Protein AF-A0A7J4ILY2-F1 (afdb_monomer)

Secondary structure (DSSP, 8-state):
-----------TTSTT-TTSGGGGPPP--------SS-EE----EEEEEETTEEEEEEE---SS--S-----EEPPPPPPP-PPPTT-SS--B-SSSSSS-SBSS-SSS--HHHHHHHHHHHHHHHTSS-GGGG-TT-SSS-SHHHHHHHHH--

Solvent-accessible surface area (backbone atoms only — not comparable to full-atom values): 9859 Å² total; per-residue (Å²): 139,88,82,85,77,92,72,71,70,35,46,96,85,49,83,91,29,84,86,39,72,78,28,45,47,77,83,84,88,85,86,86,81,93,68,96,60,90,56,76,64,69,64,77,42,79,28,68,82,42,99,88,47,68,68,38,77,78,42,58,48,76,93,69,90,75,95,84,80,73,58,65,74,62,73,58,63,58,46,75,91,54,75,45,46,96,94,41,93,27,37,42,33,46,87,86,36,74,28,39,44,59,15,43,57,39,84,83,55,73,46,61,67,26,20,53,49,45,63,78,33,42,71,62,43,58,72,39,99,56,29,78,33,52,26,70,67,67,85,84,57,60,51,69,62,18,30,47,33,55,58,71,49,135

Radius of gyration: 22.52 Å; Cα contacts (8 Å, |Δi|>4): 221; chains: 1; bounding box: 47×30×60 Å

Structure (mmCIF, N/CA/C/O backbone):
data_AF-A0A7J4ILY2-F1
#
_entry.id   AF-A0A7J4ILY2-F1
#
loop_
_atom_site.group_PDB
_atom_site.id
_atom_site.type_symbol
_atom_site.label_atom_id
_atom_site.label_alt_id
_atom_site.label_comp_id
_atom_site.label_asym_id
_atom_site.label_entity_id
_atom_site.label_seq_id
_atom_site.pdbx_PDB_ins_code
_atom_site.Cartn_x
_atom_site.Cartn_y
_atom_site.Cartn_z
_atom_site.occupancy
_atom_site.B_iso_or_equiv
_atom_site.auth_seq_id
_atom_site.auth_comp_id
_atom_site.auth_asym_id
_atom_site.auth_atom_id
_atom_site.pdbx_PDB_model_num
ATOM 1 N N . MET A 1 1 ? -3.902 -1.722 -21.666 1.00 61.47 1 MET A N 1
ATOM 2 C CA . MET A 1 1 ? -3.685 -0.423 -22.338 1.00 61.47 1 MET A CA 1
ATOM 3 C C . MET A 1 1 ? -2.384 -0.516 -23.115 1.00 61.47 1 MET A C 1
ATOM 5 O O . MET A 1 1 ? -1.407 -0.970 -22.536 1.00 61.47 1 MET A O 1
ATOM 9 N N . PHE A 1 2 ? -2.380 -0.156 -24.398 1.00 57.72 2 PHE A N 1
ATOM 10 C CA . PHE A 1 2 ? -1.153 -0.045 -25.191 1.00 57.72 2 PHE A CA 1
ATOM 11 C C . PHE A 1 2 ? -0.881 1.435 -25.432 1.00 57.72 2 PHE A C 1
ATOM 13 O O . PHE A 1 2 ? -1.769 2.148 -25.894 1.00 57.72 2 PHE A O 1
ATOM 20 N N . VAL A 1 3 ? 0.318 1.888 -25.073 1.00 64.94 3 VAL A N 1
ATOM 21 C CA . VAL A 1 3 ? 0.773 3.262 -25.289 1.00 64.94 3 VAL A CA 1
ATOM 22 C C . VAL A 1 3 ? 2.006 3.187 -26.170 1.00 64.94 3 VAL A C 1
ATOM 24 O O . VAL A 1 3 ? 3.022 2.635 -25.752 1.00 64.94 3 VAL A O 1
ATOM 27 N N . ASP A 1 4 ? 1.902 3.717 -27.385 1.00 66.94 4 ASP A N 1
ATOM 28 C CA . ASP A 1 4 ? 3.067 3.939 -28.231 1.00 66.94 4 ASP A CA 1
ATOM 29 C C . ASP A 1 4 ? 3.647 5.314 -27.899 1.00 66.94 4 ASP A C 1
ATOM 31 O O . ASP A 1 4 ? 3.004 6.345 -28.096 1.00 66.94 4 ASP A O 1
ATOM 35 N N . LEU A 1 5 ? 4.852 5.317 -27.334 1.00 68.94 5 LEU A N 1
ATOM 36 C CA . LEU A 1 5 ? 5.559 6.538 -26.959 1.00 68.94 5 LEU A CA 1
ATOM 37 C C . LEU A 1 5 ? 6.374 7.117 -28.126 1.00 68.94 5 LEU A C 1
ATOM 39 O O . LEU A 1 5 ? 6.976 8.177 -27.959 1.00 68.94 5 LEU A O 1
ATOM 43 N N . ASN A 1 6 ? 6.450 6.416 -29.269 1.00 65.62 6 ASN A N 1
ATOM 44 C CA . ASN A 1 6 ? 7.371 6.695 -30.375 1.00 65.62 6 ASN A CA 1
ATOM 45 C C . ASN A 1 6 ? 8.810 6.984 -29.888 1.00 65.62 6 ASN A C 1
ATOM 47 O O . ASN A 1 6 ? 9.516 7.850 -30.406 1.00 65.62 6 ASN A O 1
ATOM 51 N N . ALA A 1 7 ? 9.225 6.285 -28.830 1.00 64.44 7 ALA A N 1
ATOM 52 C CA . ALA A 1 7 ? 10.489 6.489 -28.142 1.00 64.44 7 ALA A CA 1
ATOM 53 C C . ALA A 1 7 ? 11.245 5.159 -28.056 1.00 64.44 7 ALA A C 1
ATOM 55 O O . ALA A 1 7 ? 10.695 4.144 -27.630 1.00 64.44 7 ALA A O 1
ATOM 56 N N . GLY A 1 8 ? 12.514 5.163 -28.465 1.00 61.56 8 GLY A N 1
ATOM 57 C CA . GLY A 1 8 ? 13.398 4.000 -28.394 1.00 61.56 8 GLY A CA 1
ATOM 58 C C . GLY A 1 8 ? 14.363 4.111 -27.219 1.00 61.56 8 GLY A C 1
ATOM 59 O O . GLY A 1 8 ? 14.939 5.172 -26.989 1.00 61.56 8 GLY A O 1
ATOM 60 N N . VAL A 1 9 ? 14.572 3.017 -26.483 1.00 59.84 9 VAL A N 1
ATOM 61 C CA . VAL A 1 9 ? 15.576 2.987 -25.411 1.00 59.84 9 VAL A CA 1
ATOM 62 C C . VAL A 1 9 ? 16.969 2.937 -26.028 1.0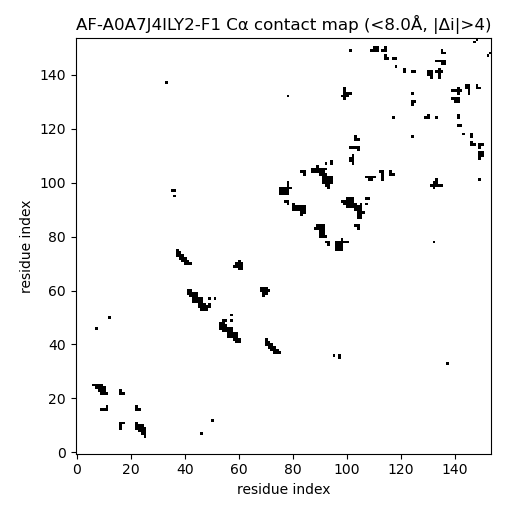0 59.84 9 VAL A C 1
ATOM 64 O O . VAL A 1 9 ? 17.363 1.938 -26.630 1.00 59.84 9 VAL A O 1
ATOM 67 N N . LEU A 1 10 ? 17.726 4.018 -25.856 1.00 65.44 10 LEU A N 1
ATOM 68 C CA . LEU A 1 10 ? 19.144 4.055 -26.184 1.00 65.44 10 LEU A CA 1
ATOM 69 C C . LEU A 1 10 ? 19.928 3.481 -24.992 1.00 65.44 10 LEU A C 1
ATOM 71 O O . LEU A 1 10 ? 19.774 3.909 -23.851 1.00 65.44 10 LEU A O 1
ATOM 75 N N . GLY A 1 11 ? 20.699 2.418 -25.233 1.00 61.88 11 GLY A N 1
ATOM 76 C CA . GLY A 1 11 ? 21.418 1.670 -24.195 1.00 61.88 11 GLY A CA 1
ATOM 77 C C . GLY A 1 11 ? 22.934 1.788 -24.326 1.00 61.88 11 GLY A C 1
ATOM 78 O O . GLY A 1 11 ? 23.441 2.337 -25.296 1.00 61.88 11 GLY A O 1
ATOM 79 N N . LYS A 1 12 ? 23.695 1.198 -23.390 1.00 61.81 12 LYS A N 1
ATOM 80 C CA . LYS A 1 12 ? 25.179 1.196 -23.414 1.00 61.81 12 LYS A CA 1
ATOM 81 C C . LYS A 1 12 ? 25.809 0.660 -24.714 1.00 61.81 12 LYS A C 1
ATOM 83 O O . LYS A 1 12 ? 26.988 0.888 -24.945 1.00 61.81 12 LYS A O 1
ATOM 88 N N . ASN A 1 13 ? 25.032 -0.078 -25.506 1.00 66.00 13 ASN A N 1
ATOM 89 C CA . ASN A 1 13 ? 25.443 -0.659 -26.780 1.00 66.00 13 ASN A CA 1
ATOM 90 C C . ASN A 1 13 ? 25.221 0.298 -27.969 1.00 66.00 13 ASN A C 1
ATOM 92 O O . ASN A 1 13 ? 25.689 0.007 -29.064 1.00 66.00 13 ASN A O 1
ATOM 96 N N . ALA A 1 14 ? 24.511 1.415 -27.778 1.00 69.12 14 ALA A N 1
ATOM 97 C CA . ALA A 1 14 ? 24.351 2.444 -28.796 1.00 69.12 14 ALA A CA 1
ATOM 98 C C . ALA A 1 14 ? 25.598 3.341 -28.832 1.00 69.12 14 ALA A C 1
ATOM 100 O O . ALA A 1 14 ? 26.115 3.768 -27.797 1.00 69.12 14 ALA A O 1
ATOM 101 N N . SER A 1 15 ? 26.100 3.630 -30.030 1.00 75.31 15 SER A N 1
ATOM 102 C CA . SER A 1 15 ? 27.203 4.569 -30.220 1.00 75.31 15 SER A CA 1
ATOM 103 C C . SER A 1 15 ? 26.713 6.015 -30.070 1.00 75.31 15 SER A C 1
ATOM 105 O O . SER A 1 15 ? 25.572 6.338 -30.385 1.00 75.31 15 SER A O 1
ATOM 107 N N . GLY A 1 16 ? 27.569 6.906 -29.557 1.00 78.69 16 GLY A N 1
ATOM 108 C CA . GLY A 1 16 ? 27.284 8.349 -29.503 1.00 78.69 16 GLY A CA 1
ATOM 109 C C . GLY A 1 16 ? 26.325 8.822 -28.400 1.00 78.69 16 GLY A C 1
ATOM 110 O O . GLY A 1 16 ? 26.062 10.015 -28.314 1.00 78.69 16 GLY A O 1
ATOM 111 N N . VAL A 1 17 ? 25.841 7.938 -27.521 1.00 76.81 17 VAL A N 1
ATOM 112 C CA . VAL A 1 17 ? 24.849 8.290 -26.477 1.00 76.81 17 VAL A CA 1
ATOM 113 C C . VAL A 1 17 ? 25.456 8.536 -25.093 1.00 76.81 17 VAL A C 1
ATOM 115 O O . VAL A 1 17 ? 24.738 8.772 -24.127 1.00 76.81 17 VAL A O 1
ATOM 118 N N . GLY A 1 18 ? 26.785 8.469 -24.968 1.00 75.56 18 GLY A N 1
ATOM 119 C CA . GLY A 1 18 ? 27.482 8.553 -23.678 1.00 75.56 18 GLY A CA 1
ATOM 120 C C . GLY A 1 18 ? 27.331 9.893 -22.950 1.00 75.56 18 GLY A C 1
ATOM 121 O O . GLY A 1 18 ? 27.473 9.930 -21.733 1.00 75.56 18 GLY A O 1
ATOM 122 N N . SER A 1 19 ? 27.025 10.970 -23.677 1.00 83.69 19 SER A N 1
ATOM 123 C CA . SER A 1 19 ? 26.772 12.311 -23.131 1.00 83.69 19 SER A CA 1
ATOM 124 C C . SER A 1 19 ? 25.317 12.541 -22.716 1.00 83.69 19 SER A C 1
ATOM 126 O O . SER A 1 19 ? 25.018 13.542 -22.066 1.00 83.69 19 SER A O 1
ATOM 128 N N . LEU A 1 20 ? 24.403 11.643 -23.091 1.00 77.56 20 LEU A N 1
ATOM 129 C CA . LEU A 1 20 ? 22.998 11.747 -22.724 1.00 77.56 20 LEU A CA 1
ATOM 130 C C . LEU A 1 20 ? 22.805 11.291 -21.276 1.00 77.56 20 LEU A C 1
ATOM 132 O O . LEU A 1 20 ? 23.423 10.321 -20.825 1.00 77.56 20 LEU A O 1
ATOM 136 N N . ARG A 1 21 ? 21.890 11.951 -20.560 1.00 74.31 21 ARG A N 1
ATOM 137 C CA . ARG A 1 21 ? 21.432 11.486 -19.247 1.00 74.31 21 ARG A CA 1
ATOM 138 C C . ARG A 1 21 ? 20.933 10.047 -19.374 1.00 74.31 21 ARG A C 1
ATOM 140 O O . ARG A 1 21 ? 20.163 9.741 -20.283 1.00 74.31 21 ARG A O 1
ATOM 147 N N . ASP A 1 22 ? 21.431 9.171 -18.505 1.00 69.19 22 ASP A N 1
ATOM 148 C CA . ASP A 1 22 ? 21.107 7.740 -18.491 1.00 69.19 22 ASP A CA 1
ATOM 149 C C . ASP A 1 22 ? 21.260 7.062 -19.870 1.00 69.19 22 ASP A C 1
ATOM 151 O O . ASP A 1 22 ? 20.569 6.097 -20.189 1.00 69.19 22 ASP A O 1
ATOM 155 N N . ARG A 1 23 ? 22.182 7.576 -20.702 1.00 72.06 23 ARG A N 1
ATOM 156 C CA . ARG A 1 23 ? 22.451 7.125 -22.079 1.00 72.06 23 ARG A CA 1
ATOM 157 C C . ARG A 1 23 ? 21.244 7.194 -23.025 1.00 72.06 23 ARG A C 1
ATOM 159 O O . ARG A 1 23 ? 21.224 6.488 -24.026 1.00 72.06 23 ARG A O 1
ATOM 166 N N . GLY A 1 24 ? 20.273 8.067 -22.741 1.00 71.25 24 GLY A N 1
ATOM 167 C CA . GLY A 1 24 ? 19.063 8.228 -23.554 1.00 71.25 24 GLY A CA 1
ATOM 168 C C . GLY A 1 24 ? 17.997 7.162 -23.288 1.00 71.25 24 GLY A C 1
ATOM 169 O O . GLY A 1 24 ? 17.139 6.927 -24.138 1.00 71.25 24 GLY A O 1
ATOM 170 N N . ALA A 1 25 ? 18.050 6.497 -22.130 1.00 70.75 25 ALA A N 1
ATOM 171 C CA . ALA A 1 25 ? 17.007 5.571 -21.721 1.00 70.75 25 ALA A CA 1
ATOM 172 C C . ALA A 1 25 ? 15.668 6.298 -21.499 1.00 70.75 25 ALA A C 1
ATOM 174 O O . ALA A 1 25 ? 15.613 7.364 -20.883 1.00 70.75 25 ALA A O 1
ATOM 175 N N . VAL A 1 26 ? 14.577 5.698 -21.982 1.00 72.75 26 VAL A N 1
ATOM 176 C CA . VAL A 1 26 ? 13.220 6.206 -21.750 1.00 72.75 26 VAL A CA 1
ATOM 177 C C . VAL A 1 26 ? 12.828 5.920 -20.303 1.00 72.75 26 VAL A C 1
ATOM 179 O O . VAL A 1 26 ? 12.853 4.770 -19.864 1.00 72.75 26 VAL A O 1
ATOM 182 N N . ARG A 1 27 ? 12.442 6.968 -19.572 1.00 71.25 27 ARG A N 1
ATOM 183 C CA . ARG A 1 27 ? 11.851 6.865 -18.235 1.00 71.25 27 ARG A CA 1
ATOM 184 C C . ARG A 1 27 ? 10.345 7.052 -18.348 1.00 71.25 27 ARG A C 1
ATOM 186 O O . ARG A 1 27 ? 9.890 8.063 -18.873 1.00 71.25 27 ARG A O 1
ATOM 193 N N . VAL A 1 28 ? 9.591 6.095 -17.821 1.00 72.19 28 VAL A N 1
ATOM 194 C CA . VAL A 1 28 ? 8.145 6.225 -17.622 1.00 72.19 28 VAL A CA 1
ATOM 195 C C . VAL A 1 28 ? 7.901 6.366 -16.128 1.00 72.19 28 VAL A C 1
ATOM 197 O O . VAL A 1 28 ? 8.295 5.499 -15.350 1.00 72.19 28 VAL A O 1
ATOM 200 N N . GLU A 1 29 ? 7.281 7.471 -15.735 1.00 71.00 29 GLU A N 1
ATOM 201 C CA . GLU A 1 29 ? 6.747 7.671 -14.389 1.00 71.00 29 GLU A CA 1
ATOM 202 C C . GLU A 1 29 ? 5.248 7.401 -14.443 1.00 71.00 29 GLU A C 1
ATOM 204 O O . GLU A 1 29 ? 4.553 7.921 -15.314 1.00 71.00 29 GLU A O 1
ATOM 209 N N . TYR A 1 30 ? 4.754 6.554 -13.549 1.00 70.44 30 TYR A N 1
ATOM 210 C CA . TYR A 1 30 ? 3.343 6.202 -13.478 1.00 70.44 30 TYR A CA 1
ATOM 211 C C . TYR A 1 30 ? 2.923 6.041 -12.018 1.00 70.44 30 TYR A C 1
ATOM 213 O O . TYR A 1 30 ? 3.742 5.691 -11.167 1.00 70.44 30 TYR A O 1
ATOM 221 N N . ALA A 1 31 ? 1.641 6.273 -11.751 1.00 68.81 31 ALA A N 1
ATOM 222 C CA . ALA A 1 31 ? 0.983 5.953 -10.493 1.00 68.81 31 ALA A CA 1
ATOM 223 C C . ALA A 1 31 ? -0.138 4.949 -10.779 1.00 68.81 31 ALA A C 1
ATOM 225 O O . ALA A 1 31 ? -0.840 5.059 -11.787 1.00 68.81 31 ALA A O 1
ATOM 226 N N . LEU A 1 32 ? -0.261 3.943 -9.920 1.00 69.56 32 LEU A N 1
ATOM 227 C CA . LEU A 1 32 ? -1.350 2.973 -9.930 1.00 69.56 32 LEU A CA 1
ATOM 228 C C . LEU A 1 32 ? -2.033 3.088 -8.573 1.00 69.56 32 LEU A C 1
ATOM 230 O O . LEU A 1 32 ? -1.376 2.929 -7.548 1.00 69.56 32 LEU A O 1
ATOM 234 N N . GLU A 1 33 ? -3.329 3.366 -8.573 1.00 70.81 33 GLU A N 1
ATOM 235 C CA . GLU A 1 33 ? -4.117 3.591 -7.362 1.00 70.81 33 GLU A CA 1
ATOM 236 C C . GLU A 1 33 ? -5.362 2.695 -7.384 1.00 70.81 33 GLU A C 1
ATOM 238 O O . GLU A 1 33 ? -5.821 2.281 -8.451 1.00 70.81 33 GLU A O 1
ATOM 243 N N . GLY A 1 34 ? -5.892 2.362 -6.204 1.00 69.81 34 GLY A N 1
ATOM 244 C CA . GLY A 1 34 ? -7.162 1.636 -6.068 1.00 69.81 34 GLY A CA 1
ATOM 245 C C . GLY A 1 34 ? -7.115 0.118 -6.299 1.00 69.81 34 GLY A C 1
ATOM 246 O O . GLY A 1 34 ? -8.168 -0.503 -6.418 1.00 69.81 34 GLY A O 1
ATOM 247 N N . SER A 1 35 ? -5.935 -0.511 -6.362 1.00 72.19 35 SER A N 1
ATOM 248 C CA . SER A 1 35 ? -5.849 -1.978 -6.417 1.00 72.19 35 SER A CA 1
ATOM 249 C C . SER A 1 35 ? -5.832 -2.582 -5.013 1.00 72.19 35 SER A C 1
ATOM 251 O O . SER A 1 35 ? -4.912 -2.321 -4.246 1.00 72.19 35 SER A O 1
ATOM 253 N N . ALA A 1 36 ? -6.806 -3.444 -4.709 1.00 63.84 36 ALA A N 1
ATOM 254 C CA . ALA A 1 36 ? -6.845 -4.238 -3.475 1.00 63.84 36 ALA A CA 1
ATOM 255 C C . ALA A 1 36 ? -5.940 -5.488 -3.524 1.00 63.84 36 ALA A C 1
ATOM 257 O O . ALA A 1 36 ? -5.898 -6.269 -2.582 1.00 63.84 36 ALA A O 1
ATOM 258 N N . SER A 1 37 ? -5.244 -5.719 -4.639 1.00 66.56 37 SER A N 1
ATOM 259 C CA . SER A 1 37 ? -4.353 -6.863 -4.829 1.00 66.56 37 SER A CA 1
ATOM 260 C C . SER A 1 37 ? -3.012 -6.441 -5.414 1.00 66.56 37 SER A C 1
ATOM 262 O O . SER A 1 37 ? -2.864 -5.339 -5.951 1.00 66.56 37 SER A O 1
ATOM 264 N N . GLN A 1 38 ? -2.049 -7.362 -5.389 1.00 65.19 38 GLN A N 1
ATOM 265 C CA . GLN A 1 38 ? -0.767 -7.194 -6.063 1.00 65.19 38 GLN A CA 1
ATOM 266 C C . GLN A 1 38 ? -0.959 -6.806 -7.536 1.00 65.19 38 GLN A C 1
ATOM 268 O O . GLN A 1 38 ? -1.731 -7.433 -8.266 1.00 65.19 38 GLN A O 1
ATOM 273 N N . VAL A 1 39 ? -0.216 -5.789 -7.976 1.00 67.75 39 VAL A N 1
ATOM 274 C CA . VAL A 1 39 ? -0.186 -5.348 -9.372 1.00 67.75 39 VAL A CA 1
ATOM 275 C C . VAL A 1 39 ? 1.200 -5.600 -9.945 1.00 67.75 39 VAL A C 1
ATOM 277 O O . VAL A 1 39 ? 2.214 -5.205 -9.372 1.00 67.75 39 VAL A O 1
ATOM 280 N N . ALA A 1 40 ? 1.247 -6.244 -11.107 1.00 66.12 40 ALA A N 1
ATOM 281 C CA . ALA A 1 40 ? 2.464 -6.389 -11.890 1.00 66.12 40 ALA A CA 1
ATOM 282 C C . ALA A 1 40 ? 2.367 -5.505 -13.135 1.00 66.12 40 ALA A C 1
ATOM 284 O O . ALA A 1 40 ? 1.403 -5.604 -13.896 1.00 66.12 40 ALA A O 1
ATOM 285 N N . PHE A 1 41 ? 3.378 -4.669 -13.375 1.00 66.94 41 PHE A N 1
ATOM 286 C CA . PHE A 1 41 ? 3.548 -4.034 -14.679 1.00 66.94 41 PHE A CA 1
ATOM 287 C C . PHE A 1 41 ? 4.498 -4.883 -15.508 1.00 66.94 41 PHE A C 1
ATOM 289 O O . PHE A 1 41 ? 5.514 -5.336 -14.993 1.00 66.94 41 PHE A O 1
ATOM 296 N N . ASN A 1 42 ? 4.208 -5.044 -16.796 1.00 63.12 42 ASN A N 1
ATOM 297 C CA . ASN A 1 42 ? 5.121 -5.656 -17.751 1.00 63.12 42 ASN A CA 1
ATOM 298 C C . ASN A 1 42 ? 5.467 -4.609 -18.808 1.00 63.12 42 ASN A C 1
ATOM 300 O O . ASN A 1 42 ? 4.570 -4.097 -19.477 1.00 63.12 42 ASN A O 1
ATOM 304 N N . ALA A 1 43 ? 6.749 -4.282 -18.956 1.00 65.50 43 ALA A N 1
ATOM 305 C CA . ALA A 1 43 ? 7.208 -3.505 -20.098 1.00 65.50 43 ALA A CA 1
ATOM 306 C C . ALA A 1 43 ? 7.448 -4.461 -21.270 1.00 65.50 43 ALA A C 1
ATOM 308 O O . ALA A 1 43 ? 8.122 -5.475 -21.104 1.00 65.50 43 ALA A O 1
ATOM 309 N N . TYR A 1 44 ? 6.904 -4.124 -22.438 1.00 64.38 44 TYR A N 1
ATOM 310 C CA . TYR A 1 44 ? 7.235 -4.767 -23.705 1.00 64.38 44 TYR A CA 1
ATOM 311 C C . TYR A 1 44 ? 7.889 -3.714 -24.587 1.00 64.38 44 TYR A C 1
ATOM 313 O O . TYR A 1 44 ? 7.252 -2.726 -24.945 1.00 64.38 44 TYR A O 1
ATOM 321 N N . ALA A 1 45 ? 9.163 -3.909 -24.913 1.00 66.12 45 ALA A N 1
ATOM 322 C CA . ALA A 1 45 ? 9.885 -3.022 -25.813 1.00 66.12 45 ALA A CA 1
ATOM 323 C C . ALA A 1 45 ? 10.196 -3.761 -27.112 1.00 66.12 45 ALA A C 1
ATOM 325 O O . ALA A 1 45 ? 10.870 -4.795 -27.102 1.00 66.12 45 ALA A O 1
ATOM 326 N N . PHE A 1 46 ? 9.709 -3.215 -28.225 1.00 66.44 46 PHE A N 1
ATOM 327 C CA . PHE A 1 46 ? 10.198 -3.578 -29.544 1.00 66.44 46 PHE A CA 1
ATOM 328 C C . PHE A 1 46 ? 11.530 -2.865 -29.783 1.00 66.44 46 PHE A C 1
ATOM 330 O O . PHE A 1 46 ? 11.634 -1.644 -29.665 1.00 66.44 46 PHE A O 1
ATOM 337 N N . CYS A 1 47 ? 12.562 -3.632 -30.101 1.00 64.19 47 CYS A N 1
ATOM 338 C CA . CYS A 1 47 ? 13.916 -3.151 -30.295 1.00 64.19 47 CYS A CA 1
ATOM 339 C C . CYS A 1 47 ? 14.340 -3.422 -31.736 1.00 64.19 47 CYS A C 1
ATOM 341 O O . CYS A 1 47 ? 14.481 -4.573 -32.146 1.00 64.19 47 CYS A O 1
ATOM 343 N N . ASN A 1 48 ? 14.605 -2.353 -32.489 1.00 62.03 48 ASN A N 1
ATOM 344 C CA . ASN A 1 48 ? 15.162 -2.485 -33.833 1.00 62.03 48 ASN A CA 1
ATOM 345 C C . ASN A 1 48 ? 16.639 -2.932 -33.795 1.00 62.03 48 ASN A C 1
ATOM 347 O O . ASN A 1 48 ? 17.086 -3.652 -34.677 1.00 62.03 48 ASN A O 1
ATOM 351 N N . ILE A 1 49 ? 17.370 -2.563 -32.733 1.00 63.31 49 ILE A N 1
ATOM 352 C CA . ILE A 1 49 ? 18.788 -2.892 -32.513 1.00 63.31 49 ILE A CA 1
ATOM 353 C C . ILE A 1 49 ? 18.933 -3.531 -31.123 1.00 63.31 49 ILE A C 1
ATOM 355 O O . ILE A 1 49 ? 19.300 -2.866 -30.153 1.00 63.31 49 ILE A O 1
ATOM 359 N N . SER A 1 50 ? 18.567 -4.809 -30.991 1.00 66.50 50 SER A N 1
ATOM 360 C CA . SER A 1 50 ? 18.719 -5.545 -29.730 1.00 66.50 50 SER A CA 1
ATOM 361 C C . SER A 1 50 ? 20.052 -6.302 -29.685 1.00 66.50 50 SER A C 1
ATOM 363 O O . SER A 1 50 ? 20.620 -6.655 -30.715 1.00 66.50 50 SER A O 1
ATOM 365 N N . ASN A 1 51 ? 20.545 -6.608 -28.484 1.00 63.62 51 ASN A N 1
ATOM 366 C CA . ASN A 1 51 ? 21.706 -7.488 -28.310 1.00 63.62 51 ASN A CA 1
ATOM 367 C C . ASN A 1 51 ? 21.372 -8.982 -28.472 1.00 63.62 51 ASN A C 1
ATOM 369 O O . ASN A 1 51 ? 22.258 -9.811 -28.278 1.00 63.62 51 ASN A O 1
ATOM 373 N N . ASN A 1 52 ? 20.117 -9.317 -28.780 1.00 65.56 52 ASN A N 1
ATOM 374 C CA . ASN A 1 52 ? 19.627 -10.684 -28.932 1.00 65.56 52 ASN A CA 1
ATOM 375 C C . ASN A 1 52 ? 19.110 -10.970 -30.357 1.00 65.56 52 ASN A C 1
ATOM 377 O O . ASN A 1 52 ? 18.588 -12.051 -30.603 1.00 65.56 52 ASN A O 1
ATOM 381 N N . GLY A 1 53 ? 19.283 -10.020 -31.287 1.00 62.00 53 GLY A N 1
ATOM 382 C CA . GLY A 1 53 ? 18.880 -10.076 -32.698 1.00 62.00 53 GLY A CA 1
ATOM 383 C C . GLY A 1 53 ? 18.139 -8.806 -33.141 1.00 62.00 53 GLY A C 1
ATOM 384 O O . GLY A 1 53 ? 17.536 -8.104 -32.327 1.00 62.00 53 GLY A O 1
ATOM 385 N N . GLU A 1 54 ? 18.215 -8.472 -34.425 1.00 65.12 54 GLU A N 1
ATOM 386 C CA . GLU A 1 54 ? 17.546 -7.291 -34.984 1.00 65.12 54 GLU A CA 1
ATOM 387 C C . GLU A 1 54 ? 16.021 -7.501 -35.032 1.00 65.12 54 GLU A C 1
ATOM 389 O O . GLU A 1 54 ? 15.549 -8.617 -35.246 1.00 65.12 54 GLU A O 1
ATOM 394 N N . THR A 1 55 ? 15.251 -6.427 -34.812 1.00 68.88 55 THR A N 1
ATOM 395 C CA . THR A 1 55 ? 13.785 -6.406 -35.012 1.00 68.88 55 THR A CA 1
ATOM 396 C C . THR A 1 55 ? 12.999 -7.391 -34.122 1.00 68.88 55 THR A C 1
ATOM 398 O O . THR A 1 55 ? 12.298 -8.279 -34.609 1.00 68.88 55 THR A O 1
ATOM 401 N N . MET A 1 56 ? 13.070 -7.237 -32.793 1.00 64.44 56 MET A N 1
ATOM 402 C CA . MET A 1 56 ? 12.385 -8.147 -31.858 1.00 64.44 56 MET A CA 1
ATOM 403 C C . MET A 1 56 ? 11.827 -7.487 -30.598 1.00 64.44 56 MET A C 1
ATOM 405 O O . MET A 1 56 ? 12.223 -6.386 -30.228 1.00 64.44 56 MET A O 1
ATOM 409 N N . ILE A 1 57 ? 10.958 -8.208 -29.885 1.00 67.56 57 ILE A N 1
ATOM 410 C CA . ILE A 1 57 ? 10.567 -7.879 -28.509 1.00 67.56 57 ILE A CA 1
ATOM 411 C C . ILE A 1 57 ? 11.630 -8.462 -27.565 1.00 67.56 57 ILE A C 1
ATOM 413 O O . ILE A 1 57 ? 11.711 -9.679 -27.416 1.00 67.56 57 ILE A O 1
ATOM 417 N N . ALA A 1 58 ? 12.463 -7.611 -26.956 1.00 62.19 58 ALA A N 1
ATOM 418 C CA . ALA A 1 58 ? 13.656 -8.054 -26.216 1.00 62.19 58 ALA A CA 1
ATOM 419 C C . ALA A 1 58 ? 13.521 -8.009 -24.681 1.00 62.19 58 ALA A C 1
ATOM 421 O O . ALA A 1 58 ? 14.297 -8.662 -23.983 1.00 62.19 58 ALA A O 1
ATOM 422 N N . TRP A 1 59 ? 12.541 -7.277 -24.142 1.00 63.28 59 TRP A N 1
ATOM 423 C CA . TRP A 1 59 ? 12.285 -7.179 -22.701 1.00 63.28 59 TRP A CA 1
ATOM 424 C C . TRP A 1 59 ? 10.851 -7.593 -22.409 1.00 63.28 59 TRP A C 1
ATOM 426 O O . TRP A 1 59 ? 9.913 -6.950 -22.871 1.00 63.28 59 TRP A O 1
ATOM 436 N N . THR A 1 60 ? 10.708 -8.706 -21.691 1.00 55.50 60 THR A N 1
ATOM 437 C CA . THR A 1 60 ? 9.438 -9.185 -21.143 1.00 55.50 60 THR A CA 1
ATOM 438 C C . THR A 1 60 ? 9.678 -9.605 -19.702 1.00 55.50 60 THR A C 1
ATOM 440 O O . THR A 1 60 ? 10.752 -10.110 -19.354 1.00 55.50 60 THR A O 1
ATOM 443 N N . ASN A 1 61 ? 8.672 -9.423 -18.856 1.00 55.69 61 ASN A N 1
ATOM 444 C CA . ASN A 1 61 ? 8.726 -9.952 -17.505 1.00 55.69 61 ASN A CA 1
ATOM 445 C C . ASN A 1 61 ? 8.443 -11.447 -17.534 1.00 55.69 61 ASN A C 1
ATOM 447 O O . ASN A 1 61 ? 7.460 -11.903 -18.120 1.00 55.69 61 ASN A O 1
ATOM 451 N N . ARG A 1 62 ? 9.271 -12.217 -16.834 1.00 59.09 62 ARG A N 1
ATOM 452 C CA . ARG A 1 62 ? 8.984 -13.625 -16.588 1.00 59.09 62 ARG A CA 1
ATOM 453 C C . ARG A 1 62 ? 7.965 -13.729 -15.453 1.00 59.09 62 ARG A C 1
ATOM 455 O O . ARG A 1 62 ? 8.223 -13.243 -14.358 1.00 59.09 62 ARG A O 1
ATOM 462 N N . LEU A 1 63 ? 6.833 -14.384 -15.710 1.00 54.41 63 LEU A N 1
ATOM 463 C CA . LEU A 1 63 ? 5.733 -14.521 -14.745 1.00 54.41 63 LEU A CA 1
ATOM 464 C C . LEU A 1 63 ? 6.016 -15.547 -13.619 1.00 54.41 63 LEU A C 1
ATOM 466 O O . LEU A 1 63 ? 5.319 -15.533 -12.612 1.00 54.41 63 LEU A O 1
ATOM 470 N N . GLN A 1 64 ? 7.039 -16.412 -13.749 1.00 55.16 64 GLN A N 1
ATOM 471 C CA . GLN A 1 64 ? 7.493 -17.360 -12.709 1.00 55.16 64 GLN A CA 1
ATOM 472 C C . GLN A 1 64 ? 9.024 -17.604 -12.741 1.00 55.16 64 GLN A C 1
ATOM 474 O O . GLN A 1 64 ? 9.588 -17.767 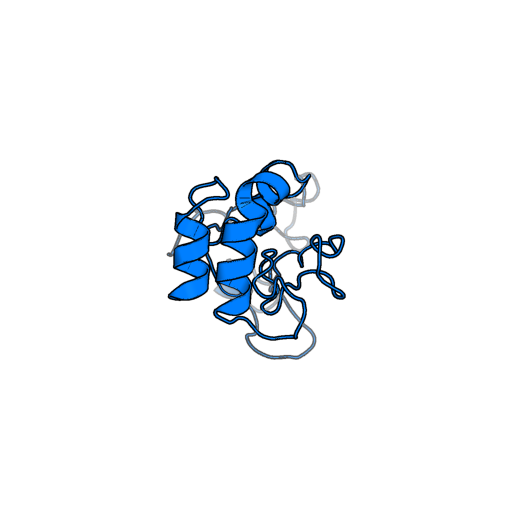-13.819 1.00 55.16 64 GLN A O 1
ATOM 479 N N . GLY A 1 65 ? 9.643 -17.648 -11.546 1.00 48.84 65 GLY A N 1
ATOM 480 C CA . GLY A 1 65 ? 11.051 -17.893 -11.131 1.00 48.84 65 GLY A CA 1
ATOM 481 C C . GLY A 1 65 ? 12.199 -18.197 -12.127 1.00 48.84 65 GLY A C 1
ATOM 482 O O . GLY A 1 65 ? 12.063 -18.987 -13.058 1.00 48.84 65 GLY A O 1
ATOM 483 N N . GLY A 1 66 ? 13.393 -17.643 -11.833 1.00 53.75 66 GLY A N 1
ATOM 484 C CA . GLY A 1 66 ? 14.715 -17.997 -12.404 1.00 53.75 66 GLY A CA 1
ATOM 485 C C . GLY A 1 66 ? 15.597 -16.775 -12.730 1.00 53.75 66 GLY A C 1
ATOM 486 O O . GLY A 1 66 ? 15.068 -15.763 -13.162 1.00 53.75 66 GLY A O 1
ATOM 487 N N . SER A 1 67 ? 16.928 -16.825 -12.555 1.00 57.78 67 SER A N 1
ATOM 488 C CA . SER A 1 67 ? 17.798 -15.648 -12.777 1.00 57.78 67 SER A CA 1
ATOM 489 C C . SER A 1 67 ? 17.841 -15.182 -14.248 1.00 57.78 67 SER A C 1
ATOM 491 O O . SER A 1 67 ? 17.880 -16.003 -15.162 1.00 57.78 67 SER A O 1
ATOM 493 N N . GLY A 1 68 ? 17.826 -13.854 -14.470 1.00 54.78 68 GLY A N 1
ATOM 494 C CA . GLY A 1 68 ? 17.870 -13.222 -15.809 1.00 54.78 68 GLY A CA 1
ATOM 495 C C . GLY A 1 68 ? 16.804 -12.142 -16.090 1.00 54.78 68 GLY A C 1
ATOM 496 O O . GLY A 1 68 ? 16.411 -11.954 -17.237 1.00 54.78 68 GLY A O 1
ATOM 497 N N . TYR A 1 69 ? 16.286 -11.474 -15.055 1.00 56.25 69 TYR A N 1
ATOM 498 C CA . TYR A 1 69 ? 15.057 -10.664 -15.086 1.00 56.25 69 TYR A CA 1
ATOM 499 C C . TYR A 1 69 ? 15.163 -9.294 -15.797 1.00 56.25 69 TYR A C 1
ATOM 501 O O . TYR A 1 69 ? 16.203 -8.643 -15.746 1.00 56.25 69 TYR A O 1
ATOM 509 N N . SER A 1 70 ? 14.038 -8.811 -16.354 1.00 56.59 70 SER A N 1
ATOM 510 C CA . SER A 1 70 ? 13.800 -7.397 -16.739 1.00 56.59 70 SER A CA 1
ATOM 511 C C . SER A 1 70 ? 12.474 -6.815 -16.198 1.00 56.59 70 SER A C 1
ATOM 513 O O . SER A 1 70 ? 12.034 -5.760 -16.644 1.00 56.59 70 SER A O 1
ATOM 515 N N . GLY A 1 71 ? 11.866 -7.464 -15.196 1.00 53.09 71 GLY A N 1
ATOM 516 C CA . GLY A 1 71 ? 10.628 -7.005 -14.557 1.00 53.09 71 GLY A CA 1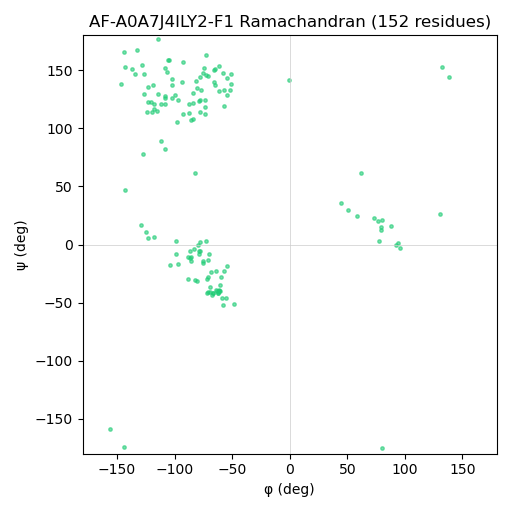
ATOM 517 C C . GLY A 1 71 ? 10.815 -6.440 -13.161 1.00 53.09 71 GLY A C 1
ATOM 518 O O . GLY A 1 71 ? 11.693 -6.885 -12.424 1.00 53.09 71 GLY A O 1
ATOM 519 N N . TYR A 1 72 ? 9.967 -5.479 -12.798 1.00 54.38 72 TYR A N 1
ATOM 520 C CA . TYR A 1 72 ? 9.920 -4.885 -11.468 1.00 54.38 72 TYR A CA 1
ATOM 521 C C . TYR A 1 72 ? 8.504 -5.046 -10.909 1.00 54.38 72 TYR A C 1
ATOM 523 O O . TYR A 1 72 ? 7.520 -4.664 -11.536 1.00 54.38 72 TYR A O 1
ATOM 531 N N . VAL A 1 73 ? 8.402 -5.686 -9.749 1.00 53.38 73 VAL A N 1
ATOM 532 C CA . VAL A 1 73 ? 7.143 -5.850 -9.023 1.00 53.38 73 VAL A CA 1
ATOM 533 C C . VAL A 1 73 ? 7.099 -4.758 -7.965 1.00 53.38 73 VAL A C 1
ATOM 535 O O . VAL A 1 73 ? 8.027 -4.645 -7.164 1.00 53.38 73 VAL A O 1
ATOM 538 N N . VAL A 1 74 ? 6.036 -3.956 -7.972 1.00 55.84 74 VAL A N 1
ATOM 539 C CA . VAL A 1 74 ? 5.749 -3.035 -6.872 1.00 55.84 74 VAL A CA 1
ATOM 540 C C . VAL A 1 74 ? 4.973 -3.836 -5.839 1.00 55.84 74 VAL A C 1
ATOM 542 O O . VAL A 1 74 ? 3.817 -4.191 -6.059 1.00 55.84 74 VAL A O 1
ATOM 545 N N . ASN A 1 75 ? 5.623 -4.157 -4.728 1.00 57.16 75 ASN A N 1
ATOM 546 C CA . ASN A 1 75 ? 4.901 -4.639 -3.561 1.00 57.16 75 ASN A CA 1
ATOM 547 C C . ASN A 1 75 ? 4.337 -3.423 -2.827 1.00 57.16 75 ASN A C 1
ATOM 549 O O . ASN A 1 75 ? 5.011 -2.392 -2.739 1.00 57.16 75 ASN A O 1
ATOM 553 N N . ALA A 1 76 ? 3.119 -3.541 -2.305 1.00 61.53 76 ALA A N 1
ATOM 554 C CA . ALA A 1 76 ? 2.618 -2.558 -1.361 1.00 61.53 76 ALA A CA 1
ATOM 555 C C . ALA A 1 76 ? 3.573 -2.483 -0.158 1.00 61.53 76 ALA A C 1
ATOM 557 O O . ALA A 1 76 ? 4.255 -3.453 0.186 1.00 61.53 76 ALA A O 1
ATOM 558 N N . THR A 1 77 ? 3.690 -1.290 0.424 1.00 66.56 77 THR A N 1
ATOM 559 C CA . THR A 1 77 ? 4.467 -1.131 1.654 1.00 66.56 77 THR A CA 1
ATOM 560 C C . THR A 1 77 ? 3.633 -1.746 2.770 1.00 66.56 77 THR A C 1
ATOM 562 O O . THR A 1 77 ? 2.536 -1.234 2.996 1.00 66.56 77 THR A O 1
ATOM 565 N N . PRO A 1 78 ? 4.114 -2.797 3.464 1.00 68.81 78 PRO A N 1
ATOM 566 C CA . PRO A 1 78 ? 3.372 -3.372 4.575 1.00 68.81 78 PRO A CA 1
ATOM 567 C C . PRO A 1 78 ? 3.036 -2.288 5.591 1.00 68.81 78 PRO A C 1
ATOM 569 O O . PRO A 1 78 ? 3.851 -1.381 5.830 1.00 68.81 78 PRO A O 1
ATOM 572 N N . ALA A 1 7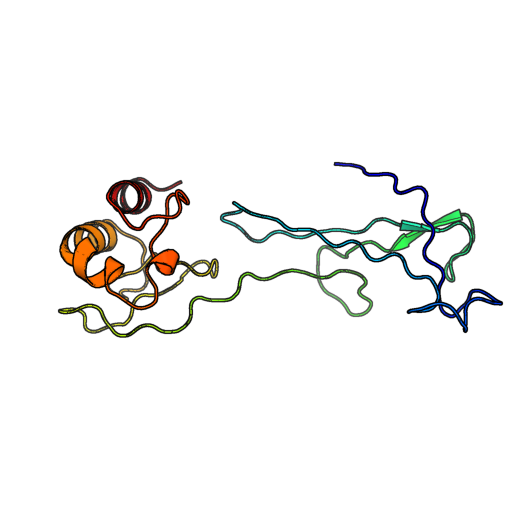9 ? 1.858 -2.374 6.202 1.00 79.31 79 ALA A N 1
ATOM 573 C CA . ALA A 1 79 ? 1.481 -1.411 7.220 1.00 79.31 79 ALA A CA 1
ATOM 574 C C . ALA A 1 79 ? 2.536 -1.399 8.344 1.00 79.31 79 ALA A C 1
ATOM 576 O O . ALA A 1 79 ? 2.968 -2.444 8.835 1.00 79.31 79 ALA A O 1
ATOM 577 N N . ALA A 1 80 ? 2.985 -0.210 8.765 1.00 84.25 80 ALA A N 1
ATOM 578 C CA . ALA A 1 80 ? 3.902 -0.127 9.902 1.00 84.25 80 ALA A CA 1
ATOM 579 C C . ALA A 1 80 ? 3.224 -0.700 11.156 1.00 84.25 80 ALA A C 1
ATOM 581 O O . ALA A 1 80 ? 2.008 -0.637 11.288 1.00 84.25 80 ALA A O 1
ATOM 582 N N . SER A 1 81 ? 3.973 -1.213 12.124 1.00 83.50 81 SER A N 1
ATOM 583 C CA . SER A 1 81 ? 3.355 -1.648 13.380 1.00 83.50 81 SER A CA 1
ATOM 584 C C . SER A 1 81 ? 2.671 -0.473 14.093 1.00 83.50 81 SER A C 1
ATOM 586 O O . SER A 1 81 ? 3.290 0.580 14.274 1.00 83.50 81 SER A O 1
ATOM 588 N N . VAL A 1 82 ? 1.429 -0.664 14.535 1.00 87.88 82 VAL A N 1
ATOM 589 C CA . VAL A 1 82 ? 0.700 0.266 15.414 1.00 87.88 82 VAL A CA 1
ATOM 590 C C . VAL A 1 82 ? 0.618 -0.289 16.831 1.00 87.88 82 VAL A C 1
ATOM 592 O O . VAL A 1 82 ? 0.780 -1.486 17.055 1.00 87.88 82 VAL A O 1
ATOM 595 N N . ALA A 1 83 ? 0.390 0.587 17.807 1.00 89.81 83 ALA A N 1
ATOM 596 C CA . ALA A 1 83 ? 0.099 0.141 19.163 1.00 89.81 83 ALA A CA 1
ATOM 597 C C . ALA A 1 83 ? -1.251 -0.607 19.202 1.00 89.81 83 ALA A C 1
ATOM 599 O O . ALA A 1 83 ? -2.149 -0.265 18.426 1.00 89.81 83 ALA A O 1
ATOM 600 N N . PRO A 1 84 ? -1.422 -1.583 20.113 1.00 92.44 84 PRO A N 1
ATOM 601 C CA . PRO A 1 84 ? -2.724 -2.182 20.380 1.00 92.44 84 PRO A CA 1
ATOM 602 C C . PRO A 1 84 ? -3.793 -1.125 20.656 1.00 92.44 84 PRO A C 1
ATOM 604 O O . PRO A 1 84 ? -3.553 -0.146 21.372 1.00 92.44 84 PRO A O 1
ATOM 607 N N . LEU A 1 85 ? -4.985 -1.334 20.099 1.00 90.62 85 LEU A N 1
ATOM 608 C CA . LEU A 1 85 ? -6.137 -0.490 20.399 1.00 90.62 85 LEU A CA 1
ATOM 609 C C . LEU A 1 85 ? -6.519 -0.642 21.876 1.00 90.62 85 LEU A C 1
ATOM 611 O O . LEU A 1 85 ? -6.319 -1.689 22.487 1.00 90.62 85 LEU A O 1
ATOM 615 N N . SER A 1 86 ? -7.092 0.405 22.472 1.00 88.31 86 SER A N 1
ATOM 616 C CA . SER A 1 86 ? -7.479 0.369 23.886 1.00 88.31 86 SER A CA 1
ATOM 617 C C . SER A 1 86 ? -8.452 -0.783 24.170 1.00 88.31 86 SER A C 1
ATOM 619 O O . SER A 1 86 ? -9.563 -0.817 23.626 1.00 88.31 86 SER A O 1
ATOM 621 N N . GLY A 1 87 ? -8.029 -1.699 25.044 1.00 86.94 87 GLY A N 1
ATOM 622 C CA . GLY A 1 87 ? -8.758 -2.922 25.388 1.00 86.94 87 GLY A CA 1
ATOM 623 C C . GLY A 1 87 ? -8.330 -4.165 24.602 1.00 86.94 87 GLY A C 1
ATOM 624 O O . GLY A 1 87 ? -8.829 -5.241 24.908 1.00 86.94 87 GLY A O 1
ATOM 625 N N . GLN A 1 88 ? -7.404 -4.040 23.647 1.00 92.38 88 GLN A N 1
ATOM 626 C CA . GLN A 1 88 ? -6.843 -5.161 22.895 1.00 92.38 88 GLN A CA 1
ATOM 627 C C . GLN A 1 88 ? -5.457 -5.548 23.402 1.00 92.38 88 GLN A C 1
ATOM 629 O O . GLN A 1 88 ? -4.647 -4.698 23.775 1.00 92.38 88 GLN A O 1
ATOM 634 N N . ALA A 1 89 ? -5.191 -6.853 23.411 1.00 90.69 89 ALA A N 1
ATOM 635 C CA . ALA A 1 89 ? -3.893 -7.401 23.795 1.00 90.69 89 ALA A CA 1
ATOM 636 C C . ALA A 1 89 ? -2.883 -7.370 22.637 1.00 90.69 89 ALA A C 1
ATOM 638 O O . ALA A 1 89 ? -1.680 -7.243 22.869 1.00 90.69 89 ALA A O 1
ATOM 639 N N . SER A 1 90 ? -3.374 -7.477 21.402 1.00 94.19 90 SER A N 1
ATOM 640 C CA . SER A 1 90 ? -2.563 -7.527 20.189 1.00 94.19 90 SER A CA 1
ATOM 641 C C . SER A 1 90 ? -2.687 -6.234 19.390 1.00 94.19 90 SER A C 1
ATOM 643 O O . SER A 1 90 ? -3.692 -5.528 19.451 1.00 94.19 90 SER A O 1
ATOM 645 N N . ALA A 1 91 ? -1.628 -5.914 18.648 1.00 93.31 91 ALA A N 1
ATOM 646 C CA . ALA A 1 91 ? -1.654 -4.833 17.676 1.00 93.31 91 ALA A CA 1
ATOM 647 C C . ALA A 1 91 ? -2.487 -5.232 16.447 1.00 93.31 91 ALA A C 1
ATOM 649 O O . ALA A 1 91 ? -2.410 -6.401 16.049 1.00 93.31 91 ALA A O 1
ATOM 650 N N . PRO A 1 92 ? -3.187 -4.266 15.823 1.00 95.44 92 PRO A N 1
ATOM 651 C CA . PRO A 1 92 ? -3.789 -4.458 14.515 1.00 95.44 92 PRO A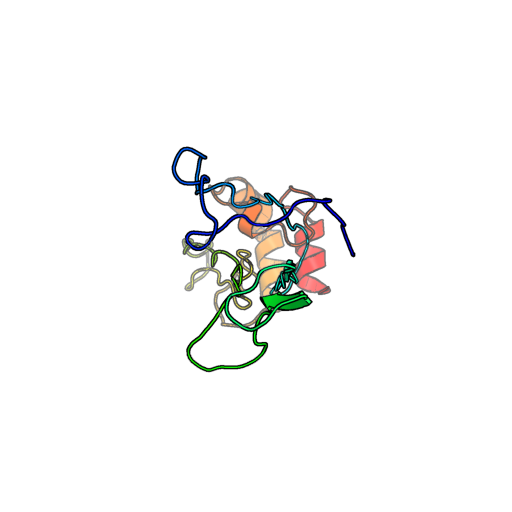 CA 1
ATOM 652 C C . PRO A 1 92 ? -2.803 -5.003 13.473 1.00 95.44 92 PRO A C 1
ATOM 654 O O . PRO A 1 92 ? -1.611 -4.664 13.505 1.00 95.44 92 PRO A O 1
ATOM 657 N N . ARG A 1 93 ? -3.294 -5.824 12.541 1.00 94.00 93 ARG A N 1
ATOM 658 C CA . ARG A 1 93 ? -2.491 -6.488 11.507 1.00 94.00 93 ARG A CA 1
ATOM 659 C C . ARG A 1 93 ? -3.026 -6.234 10.104 1.00 94.00 93 ARG A C 1
ATOM 661 O O . ARG A 1 93 ? -4.227 -6.140 9.889 1.00 94.00 93 ARG A O 1
ATOM 668 N N . ASP A 1 94 ? -2.069 -6.168 9.190 1.00 92.94 94 ASP A N 1
ATOM 669 C CA . ASP A 1 94 ? -2.230 -6.159 7.739 1.00 92.94 94 ASP A CA 1
ATOM 670 C C . ASP A 1 94 ? -1.992 -7.600 7.257 1.00 92.94 94 ASP A C 1
ATOM 672 O O . ASP A 1 94 ? -0.865 -8.105 7.352 1.00 92.94 94 ASP A O 1
ATOM 676 N N . LEU A 1 95 ? -3.058 -8.317 6.891 1.00 90.62 95 LEU A N 1
ATOM 677 C CA . LEU A 1 95 ? -3.012 -9.742 6.530 1.00 90.62 95 LEU A CA 1
ATOM 678 C C . LEU A 1 95 ? -2.731 -9.941 5.036 1.00 90.62 95 LEU A C 1
ATOM 680 O O . LEU A 1 95 ? -2.136 -10.959 4.669 1.00 90.62 95 LEU A O 1
ATOM 684 N N . ASP A 1 96 ? -3.148 -9.007 4.182 1.00 86.62 96 ASP A N 1
ATOM 685 C CA . ASP A 1 96 ? -2.962 -9.063 2.727 1.00 86.62 96 ASP A CA 1
ATOM 686 C C . ASP A 1 96 ? -1.765 -8.235 2.210 1.00 86.62 96 ASP A C 1
ATOM 688 O O . ASP A 1 96 ? -1.357 -8.379 1.051 1.00 86.62 96 ASP A O 1
ATOM 692 N N . GLY A 1 97 ? -1.137 -7.447 3.082 1.00 86.31 97 GLY A N 1
ATOM 693 C CA . GLY A 1 97 ? 0.060 -6.661 2.808 1.00 86.31 97 GLY A CA 1
ATOM 694 C C . GLY A 1 97 ? -0.213 -5.364 2.051 1.00 86.31 97 GLY A C 1
ATOM 695 O O . GLY A 1 97 ? 0.733 -4.807 1.484 1.00 86.31 97 GLY A O 1
ATOM 696 N N . ASN A 1 98 ? -1.464 -4.900 1.975 1.00 83.38 98 ASN A N 1
ATOM 697 C CA . ASN A 1 98 ? -1.849 -3.715 1.206 1.00 83.38 98 ASN A CA 1
ATOM 698 C C . ASN A 1 98 ? -1.623 -2.384 1.955 1.00 83.38 98 ASN A C 1
ATOM 700 O O . ASN A 1 98 ? -1.820 -1.315 1.370 1.00 83.38 98 ASN A O 1
ATOM 704 N N . GLY A 1 99 ? -1.183 -2.431 3.216 1.00 87.19 99 GLY A N 1
ATOM 705 C CA . GLY A 1 99 ? -0.932 -1.253 4.046 1.00 87.19 99 GLY A CA 1
ATOM 706 C C . GLY A 1 99 ? -2.103 -0.821 4.936 1.00 87.19 99 GLY A C 1
AT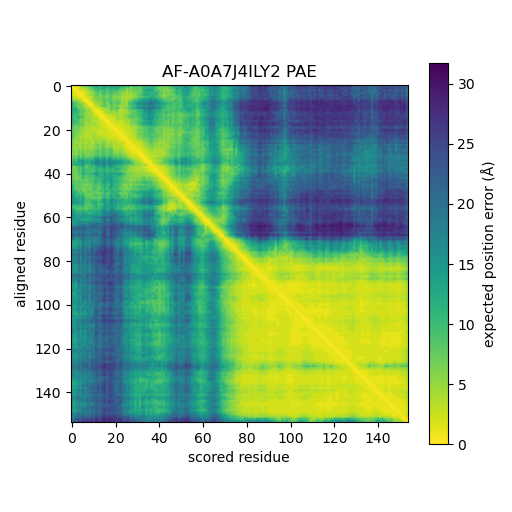OM 707 O O . GLY A 1 99 ? -1.958 0.172 5.662 1.00 87.19 99 GLY A O 1
ATOM 708 N N . ARG A 1 100 ? -3.233 -1.537 4.911 1.00 91.06 100 ARG A N 1
ATOM 709 C CA . ARG A 1 100 ? -4.401 -1.324 5.783 1.00 91.06 100 ARG A CA 1
ATOM 710 C C . ARG A 1 100 ? -4.465 -2.407 6.871 1.00 91.06 100 ARG A C 1
ATOM 712 O O . ARG A 1 100 ? -3.812 -3.431 6.752 1.00 91.06 100 ARG A O 1
ATOM 719 N N . TYR A 1 101 ? -5.172 -2.146 7.972 1.00 94.25 101 TYR A N 1
ATOM 720 C CA . TYR A 1 101 ? -5.237 -3.064 9.123 1.00 94.25 101 TYR A CA 1
ATOM 721 C C . TYR A 1 101 ? -6.598 -3.744 9.240 1.00 94.25 101 TYR A C 1
ATOM 723 O O . TYR A 1 101 ? -7.450 -3.293 10.000 1.00 94.25 101 TYR A O 1
ATOM 731 N N . GLU A 1 102 ? -6.829 -4.811 8.493 1.00 94.00 102 GLU A N 1
ATOM 732 C CA . GLU A 1 102 ? -8.110 -5.518 8.464 1.00 94.00 102 GLU A CA 1
ATOM 733 C C . GLU A 1 102 ? -8.393 -6.402 9.690 1.00 94.00 102 GLU A C 1
ATOM 735 O O . GLU A 1 102 ? -9.544 -6.778 9.894 1.00 94.00 102 GLU A O 1
ATOM 740 N N . ASP A 1 103 ? -7.370 -6.705 10.491 1.00 95.50 103 ASP A N 1
ATOM 741 C CA . ASP A 1 103 ? -7.440 -7.468 11.746 1.00 95.50 103 ASP A CA 1
ATOM 742 C C . ASP A 1 103 ? -7.130 -6.509 12.904 1.00 95.50 103 ASP A C 1
ATOM 744 O O . ASP A 1 103 ? -5.966 -6.280 13.237 1.00 95.50 103 ASP A O 1
ATOM 748 N N . LEU A 1 104 ? -8.155 -5.855 13.455 1.00 95.50 104 LEU A N 1
ATOM 749 C CA . LEU A 1 104 ? -8.020 -4.789 14.454 1.00 95.50 104 LEU A CA 1
ATOM 750 C C . LEU A 1 104 ? -7.788 -5.338 15.864 1.00 95.50 104 LEU A C 1
ATOM 752 O O . LEU A 1 104 ? -7.152 -4.661 16.680 1.00 95.50 104 LEU A O 1
ATOM 756 N N . ASP A 1 105 ? -8.328 -6.516 16.175 1.00 95.06 105 ASP A N 1
ATOM 757 C CA . ASP A 1 105 ? -8.117 -7.170 17.470 1.00 95.06 105 ASP A CA 1
ATOM 758 C C . ASP A 1 105 ? -6.832 -8.028 17.510 1.00 95.06 105 ASP A C 1
ATOM 760 O O . ASP A 1 105 ? -6.363 -8.416 18.587 1.00 95.06 105 ASP A O 1
ATOM 764 N N . GLY A 1 106 ? -6.206 -8.248 16.351 1.00 95.31 106 GLY A N 1
ATOM 765 C CA . GLY A 1 106 ? -4.951 -8.968 16.185 1.00 95.31 106 GLY A CA 1
ATOM 766 C C . GLY A 1 106 ? -5.090 -10.481 16.377 1.00 95.31 106 GLY A C 1
ATOM 767 O O . GLY A 1 106 ? -4.098 -11.140 16.733 1.00 95.31 106 GLY A O 1
ATOM 768 N N . ASN A 1 107 ? -6.292 -11.037 16.202 1.00 94.88 107 ASN A N 1
ATOM 769 C CA . ASN A 1 107 ? -6.587 -12.462 16.356 1.00 94.88 107 ASN A CA 1
ATOM 770 C C . ASN A 1 107 ? -6.138 -13.309 15.144 1.00 94.88 107 ASN A C 1
ATOM 772 O O . ASN A 1 107 ? -6.145 -14.545 15.207 1.00 94.88 107 ASN A O 1
ATOM 776 N N . GLY A 1 108 ? -5.664 -12.662 14.076 1.00 94.94 108 GLY A N 1
ATOM 777 C CA . GLY A 1 108 ? -5.186 -13.293 12.849 1.00 94.94 108 GLY A CA 1
ATOM 778 C C . GLY A 1 108 ? -6.279 -13.554 11.814 1.00 94.94 108 GLY A C 1
ATOM 779 O O . GLY A 1 108 ? -6.063 -14.370 10.913 1.00 94.94 108 GLY A O 1
ATOM 780 N N . ARG A 1 109 ? -7.449 -12.927 11.946 1.00 94.50 109 ARG A N 1
ATOM 781 C CA . ARG A 1 109 ? -8.575 -13.033 11.013 1.00 94.50 109 ARG A CA 1
ATOM 782 C C . ARG A 1 109 ? -9.172 -11.650 10.793 1.00 94.50 109 ARG A C 1
ATOM 784 O O . ARG A 1 109 ? -9.141 -10.824 11.683 1.00 94.50 109 ARG A O 1
ATOM 791 N N . ARG A 1 110 ? -9.740 -11.450 9.605 1.00 93.88 110 ARG A N 1
ATOM 792 C CA . ARG A 1 110 ? -10.657 -10.345 9.323 1.00 93.88 110 ARG A CA 1
ATOM 793 C C . ARG A 1 110 ? -12.079 -10.843 9.557 1.00 93.88 110 ARG A C 1
ATOM 795 O O . ARG A 1 110 ? -12.548 -11.699 8.798 1.00 93.88 110 ARG A O 1
ATOM 802 N N . ASP A 1 111 ? -12.758 -10.333 10.574 1.00 94.69 111 ASP A N 1
ATOM 803 C CA . ASP A 1 111 ? -14.122 -10.723 10.923 1.00 94.69 111 ASP A CA 1
ATOM 804 C C . ASP A 1 111 ? -14.993 -9.560 11.449 1.00 94.69 111 ASP A C 1
ATOM 806 O O . ASP A 1 111 ? -14.652 -8.379 11.378 1.00 94.69 111 ASP A O 1
ATOM 810 N N . ALA A 1 112 ? -16.212 -9.878 11.897 1.00 95.62 112 ALA A N 1
ATOM 811 C CA . ALA A 1 112 ? -17.167 -8.871 12.360 1.00 95.62 112 ALA A CA 1
ATOM 812 C C . ALA A 1 112 ? -16.735 -8.184 13.670 1.00 95.62 112 ALA A C 1
ATOM 814 O O . ALA A 1 112 ? -17.178 -7.065 13.941 1.00 95.62 112 ALA A O 1
ATOM 815 N N . GLY A 1 113 ? -15.892 -8.833 14.478 1.00 96.00 113 GLY A N 1
ATOM 816 C CA . GLY A 1 113 ? -15.309 -8.254 15.685 1.00 96.00 113 GLY A CA 1
ATOM 817 C C . GLY A 1 113 ? -14.454 -7.035 15.360 1.00 96.00 113 GLY A C 1
ATOM 818 O O . GLY A 1 113 ? -14.571 -6.010 16.037 1.00 96.00 113 GLY A O 1
ATOM 819 N N . ASP A 1 114 ? -13.709 -7.092 14.258 1.00 96.69 114 ASP A N 1
ATOM 820 C CA . ASP A 1 114 ? -12.897 -5.977 13.774 1.00 96.69 114 ASP A CA 1
ATOM 821 C C . ASP A 1 114 ? -13.760 -4.776 13.366 1.00 96.69 114 ASP A C 1
ATOM 823 O O . ASP A 1 114 ? -13.441 -3.630 13.689 1.00 96.69 114 ASP A O 1
ATOM 827 N N . ALA A 1 115 ? -14.911 -5.021 12.730 1.00 96.38 115 ALA A N 1
ATOM 828 C CA . ALA A 1 115 ? -15.814 -3.956 12.284 1.00 96.38 115 ALA A CA 1
ATOM 829 C C . ALA A 1 115 ? -16.478 -3.258 13.477 1.00 96.38 115 ALA A C 1
ATOM 831 O O . ALA A 1 115 ? -16.579 -2.028 13.525 1.00 96.38 115 ALA A O 1
ATOM 832 N N . VAL A 1 116 ? -16.889 -4.043 14.477 1.00 96.31 116 VAL A N 1
ATOM 833 C CA . VAL A 1 116 ? -17.407 -3.517 15.746 1.00 96.31 116 VAL A CA 1
ATOM 834 C C . VAL A 1 116 ? -16.329 -2.707 16.464 1.00 96.31 116 VAL A C 1
ATOM 836 O O . VAL A 1 116 ? -16.617 -1.626 16.982 1.00 96.31 116 VAL A O 1
ATOM 839 N N . LEU A 1 117 ? -15.083 -3.183 16.479 1.00 96.06 117 LEU A N 1
ATOM 840 C CA . LEU A 1 117 ? -13.979 -2.484 17.126 1.00 96.06 117 LEU A CA 1
ATOM 841 C C . LEU A 1 117 ? -13.641 -1.165 16.423 1.00 96.06 117 LEU A C 1
ATOM 843 O O . LEU A 1 117 ? -13.450 -0.161 17.112 1.00 96.06 117 LEU A O 1
ATOM 847 N N . LEU A 1 118 ? -13.640 -1.141 15.086 1.00 95.94 118 LEU A N 1
ATOM 848 C CA . LEU A 1 118 ? -13.475 0.083 14.302 1.00 95.94 118 LEU A CA 1
ATOM 849 C C . LEU A 1 118 ? -14.560 1.096 14.669 1.00 95.94 118 LEU A C 1
ATOM 851 O O . LEU A 1 118 ? -14.236 2.211 15.072 1.00 95.94 118 LEU A O 1
ATOM 855 N N . PHE A 1 119 ? -15.832 0.685 14.640 1.00 96.69 119 PHE A N 1
ATOM 856 C CA . PHE A 1 119 ? -16.967 1.535 15.007 1.00 96.69 119 PHE A CA 1
ATOM 857 C C . PHE A 1 119 ? -16.828 2.126 16.419 1.00 96.69 119 PHE A C 1
ATOM 859 O O . PHE A 1 119 ? -16.996 3.330 16.612 1.00 96.69 119 PHE A O 1
ATOM 866 N N . LEU A 1 120 ? -16.459 1.303 17.405 1.00 96.06 120 LEU A N 1
ATOM 867 C CA . LEU A 1 120 ? -16.292 1.723 18.803 1.00 96.06 120 LEU A CA 1
ATOM 868 C C . LEU A 1 120 ? -15.060 2.608 19.051 1.00 96.06 120 LEU A C 1
ATOM 870 O O . LEU A 1 120 ? -14.913 3.164 20.148 1.00 96.06 120 LEU A O 1
ATOM 874 N N . ARG A 1 121 ? -14.138 2.691 18.088 1.00 94.69 121 ARG A N 1
ATOM 875 C CA . ARG A 1 121 ? -12.856 3.399 18.213 1.00 94.69 121 ARG A CA 1
ATOM 876 C C . ARG A 1 121 ? -12.629 4.441 17.122 1.00 94.69 121 ARG A C 1
ATOM 878 O O . ARG A 1 121 ? -11.530 4.986 17.079 1.00 94.69 121 ARG A O 1
ATOM 885 N N . LEU A 1 122 ? -13.641 4.775 16.316 1.00 94.12 122 LEU A N 1
ATOM 886 C CA . LEU A 1 122 ? -13.526 5.732 15.209 1.00 94.12 122 LEU A CA 1
ATOM 887 C C . LEU A 1 122 ? -12.843 7.035 15.632 1.00 94.12 122 LEU A C 1
ATOM 889 O O . LEU A 1 122 ? -11.854 7.422 15.023 1.00 94.12 122 LEU A O 1
ATOM 893 N N . ASP A 1 123 ? -13.294 7.669 16.714 1.00 93.50 123 ASP A N 1
ATOM 894 C CA . ASP A 1 123 ? -12.709 8.938 17.170 1.00 93.50 123 ASP A CA 1
ATOM 895 C C . ASP A 1 123 ? -11.239 8.793 17.593 1.00 93.50 123 ASP A C 1
ATOM 897 O O . ASP A 1 123 ? -10.405 9.638 17.270 1.00 93.50 123 ASP A O 1
ATOM 901 N N . ALA A 1 124 ? -10.893 7.695 18.269 1.00 92.19 124 ALA A N 1
ATOM 902 C CA . ALA A 1 124 ? -9.519 7.422 18.689 1.00 92.19 124 ALA A CA 1
ATOM 903 C C . ALA A 1 124 ? -8.604 7.103 17.495 1.00 92.19 124 ALA A C 1
ATOM 905 O O . ALA A 1 124 ? -7.443 7.507 17.483 1.00 92.19 124 ALA A O 1
ATOM 906 N N . ILE A 1 125 ? -9.125 6.399 16.488 1.00 93.38 125 ILE A N 1
ATOM 907 C CA . ILE A 1 125 ? -8.405 6.054 15.259 1.00 93.38 125 ILE A CA 1
ATOM 908 C C . ILE A 1 125 ? -8.216 7.296 14.381 1.00 93.38 125 ILE A C 1
ATOM 910 O O . ILE A 1 125 ? -7.112 7.525 13.889 1.00 93.38 125 ILE A O 1
ATOM 914 N N . ARG A 1 126 ? -9.234 8.152 14.258 1.00 92.56 126 ARG A N 1
ATOM 915 C CA . ARG A 1 126 ? -9.150 9.452 13.569 1.00 92.56 126 ARG A CA 1
ATOM 916 C C . ARG A 1 126 ? -8.129 10.382 14.209 1.00 92.56 126 ARG A C 1
ATOM 918 O O . ARG A 1 126 ? -7.389 11.060 13.509 1.00 92.56 126 ARG A O 1
ATOM 925 N N . ALA A 1 127 ? -8.074 10.390 15.539 1.00 89.94 127 ALA A N 1
ATOM 926 C CA . ALA A 1 127 ? -7.089 11.154 16.299 1.00 89.94 127 ALA A CA 1
ATOM 927 C C . ALA A 1 127 ? -5.703 10.483 16.350 1.00 89.94 127 ALA A C 1
ATOM 929 O O . ALA A 1 127 ? -4.759 11.058 16.896 1.00 89.94 127 ALA A O 1
ATOM 930 N N . SER A 1 128 ? -5.562 9.268 15.814 1.00 83.75 128 SER A N 1
ATOM 931 C CA . SER A 1 128 ? -4.269 8.597 15.730 1.00 83.75 128 SER A CA 1
ATOM 932 C C . SER A 1 128 ? -3.390 9.250 14.660 1.00 83.75 128 SER A C 1
ATOM 934 O O . SER A 1 128 ? -3.865 9.933 13.759 1.00 83.75 128 SER A O 1
ATOM 936 N N . GLY A 1 129 ? -2.082 8.995 14.700 1.00 83.31 129 GLY A N 1
ATOM 937 C CA . GLY A 1 129 ? -1.177 9.437 13.635 1.00 83.31 129 GLY A CA 1
ATOM 938 C C . GLY A 1 129 ? -1.304 8.650 12.321 1.00 83.31 129 GLY A C 1
A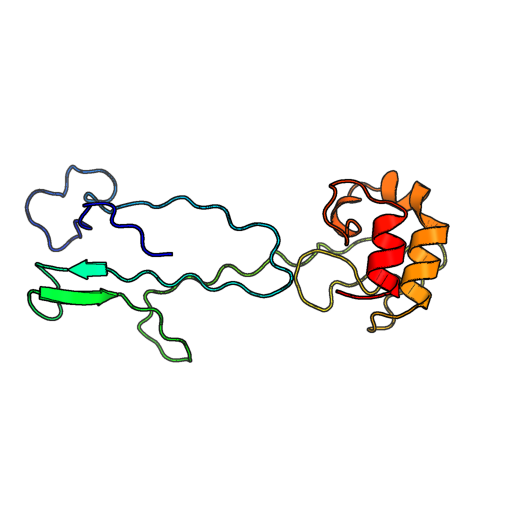TOM 939 O O . GLY A 1 129 ? -0.482 8.864 11.432 1.00 83.31 129 GLY A O 1
ATOM 940 N N . ARG A 1 130 ? -2.241 7.689 12.205 1.00 84.81 130 ARG A N 1
ATOM 941 C CA . ARG A 1 130 ? -2.342 6.758 11.061 1.00 84.81 130 ARG A CA 1
ATOM 942 C C . ARG A 1 130 ? -3.791 6.416 10.637 1.00 84.81 130 ARG A C 1
ATOM 944 O O . ARG A 1 130 ? -4.064 5.238 10.407 1.00 84.81 130 ARG A O 1
ATOM 951 N N . PRO A 1 131 ? -4.713 7.385 10.479 1.00 89.81 131 PRO A N 1
ATOM 952 C CA . PRO A 1 131 ? -6.093 7.096 10.071 1.00 89.81 131 PRO A CA 1
ATOM 953 C C . PRO A 1 131 ? -6.170 6.425 8.689 1.00 89.81 131 PRO A C 1
ATOM 955 O O . PRO A 1 131 ? -6.925 5.481 8.509 1.00 89.81 131 PRO A O 1
ATOM 958 N N . ALA A 1 132 ? -5.285 6.784 7.751 1.00 90.31 132 ALA A N 1
ATOM 959 C CA . ALA A 1 132 ? -5.242 6.183 6.411 1.00 90.31 132 ALA A CA 1
ATOM 960 C C . ALA A 1 132 ? -5.067 4.645 6.402 1.00 90.31 132 ALA A C 1
ATOM 962 O O . ALA A 1 132 ? -5.463 3.983 5.447 1.00 90.31 132 ALA A O 1
ATOM 963 N N . GLY A 1 133 ? -4.521 4.049 7.472 1.00 91.75 133 GLY A N 1
ATOM 964 C CA . GLY A 1 133 ? -4.453 2.588 7.613 1.00 91.75 133 GLY A CA 1
ATOM 965 C C . GLY A 1 133 ? -5.814 1.914 7.847 1.00 91.75 133 GLY A C 1
ATOM 966 O O . GLY A 1 133 ? -5.886 0.691 7.832 1.00 91.75 133 GLY A O 1
ATOM 967 N N . PHE A 1 134 ? -6.875 2.692 8.066 1.00 94.00 134 PHE A N 1
ATOM 968 C CA . PHE A 1 134 ? -8.226 2.228 8.392 1.00 94.00 134 PHE A CA 1
ATOM 969 C C . PHE A 1 134 ? -9.296 2.724 7.397 1.00 94.00 134 PHE A C 1
ATOM 971 O O . PHE A 1 134 ? -10.474 2.482 7.622 1.00 94.00 134 PHE A O 1
ATOM 978 N N . ASP A 1 135 ? -8.890 3.401 6.318 1.00 93.56 135 ASP A N 1
ATOM 979 C CA . ASP A 1 135 ? -9.746 3.915 5.227 1.00 93.56 135 ASP A CA 1
ATOM 980 C C . ASP A 1 135 ? -10.060 2.801 4.187 1.00 93.56 135 ASP A C 1
ATOM 982 O O . ASP A 1 135 ? -9.625 2.800 3.044 1.00 93.56 135 ASP A O 1
ATOM 986 N N . PHE A 1 136 ? -10.724 1.723 4.592 1.00 93.19 136 PHE A N 1
ATOM 987 C CA . PHE A 1 136 ? -10.997 0.571 3.726 1.00 93.19 136 PHE A CA 1
ATOM 988 C C . PHE A 1 136 ? -11.823 0.878 2.466 1.00 93.19 136 PHE A C 1
ATOM 990 O O . PHE A 1 136 ? -11.688 0.132 1.486 1.00 93.19 136 PHE A O 1
ATOM 997 N N . ASP A 1 137 ? -12.688 1.895 2.462 1.00 92.00 137 ASP A N 1
ATOM 998 C CA . ASP A 1 137 ? -13.482 2.249 1.275 1.00 92.00 137 ASP A CA 1
ATOM 999 C C . ASP A 1 137 ? -12.762 3.194 0.292 1.00 92.00 137 ASP A C 1
ATOM 1001 O O . ASP A 1 137 ? -13.139 3.240 -0.884 1.00 92.00 137 ASP A O 1
ATOM 1005 N N . GLY A 1 138 ? -11.662 3.823 0.720 1.00 90.94 138 GLY A N 1
ATOM 1006 C CA . GLY A 1 138 ? -10.798 4.642 -0.123 1.00 90.94 138 GLY A CA 1
ATOM 1007 C C . GLY A 1 138 ? -11.360 6.027 -0.429 1.00 90.94 138 GLY A C 1
ATOM 1008 O O . GLY A 1 138 ? -10.943 6.624 -1.428 1.00 90.94 138 GLY A O 1
ATOM 1009 N N . ASP A 1 139 ? -12.303 6.529 0.369 1.00 92.00 139 ASP A N 1
ATOM 1010 C CA . ASP A 1 139 ? -12.843 7.882 0.224 1.00 92.00 139 ASP A CA 1
ATOM 1011 C C . ASP A 1 139 ? -11.922 8.971 0.816 1.00 92.00 139 ASP A C 1
ATOM 1013 O O . ASP A 1 139 ? -12.122 10.165 0.562 1.00 92.00 139 ASP A O 1
ATOM 1017 N N . GLY A 1 140 ? -10.858 8.556 1.513 1.00 91.50 140 GLY A N 1
ATOM 1018 C CA . GLY A 1 140 ? -9.843 9.431 2.096 1.00 91.50 140 GLY A CA 1
ATOM 1019 C C . GLY A 1 140 ? -10.129 9.830 3.543 1.00 91.50 140 GLY A C 1
ATOM 1020 O O . GLY A 1 140 ? -9.312 10.533 4.145 1.00 91.50 140 GLY A O 1
ATOM 1021 N N . GLU A 1 141 ? -11.235 9.36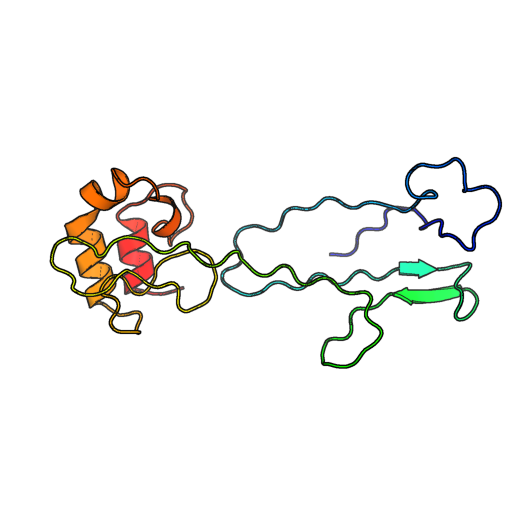9 4.121 1.00 93.00 141 GLU A N 1
ATOM 1022 C CA . GLU A 1 141 ? -11.649 9.626 5.494 1.00 93.00 141 GLU A CA 1
ATOM 1023 C C . GLU A 1 141 ? -11.850 8.310 6.245 1.00 93.00 141 GLU A C 1
ATOM 1025 O O . GLU A 1 141 ? -12.521 7.404 5.782 1.00 93.00 141 GLU A O 1
ATOM 1030 N N . THR A 1 142 ? -11.351 8.211 7.481 1.00 95.69 142 THR A N 1
ATOM 1031 C CA . THR A 1 142 ? -11.707 7.051 8.310 1.00 95.69 142 THR A CA 1
ATOM 1032 C C . THR A 1 142 ? -13.112 7.234 8.879 1.00 95.69 142 THR A C 1
ATOM 1034 O O . THR A 1 142 ? -13.314 8.117 9.716 1.00 95.69 142 THR A O 1
ATOM 1037 N N . GLY A 1 143 ? -14.106 6.433 8.507 1.00 95.38 143 GLY A N 1
ATOM 1038 C CA . GLY A 1 143 ? -15.505 6.641 8.875 1.00 95.38 143 GLY A CA 1
ATOM 1039 C C . GLY A 1 143 ? -16.409 5.413 8.873 1.00 95.38 143 GLY A C 1
ATOM 1040 O O . GLY A 1 143 ? -15.998 4.273 9.055 1.00 95.38 143 GLY A O 1
ATOM 1041 N N . LEU A 1 144 ? -17.717 5.667 8.768 1.00 96.44 144 LEU A N 1
ATOM 1042 C CA . LEU A 1 144 ? -18.721 4.597 8.775 1.00 96.44 144 LEU A CA 1
ATOM 1043 C C . LEU A 1 144 ? -18.688 3.763 7.492 1.00 96.44 144 LEU A C 1
ATOM 1045 O O . LEU A 1 144 ? -19.054 2.590 7.536 1.00 96.44 144 LEU A O 1
ATOM 1049 N N . GLY A 1 145 ? -18.262 4.352 6.374 1.00 96.12 145 GLY A N 1
ATOM 1050 C CA . GLY A 1 145 ? -18.079 3.620 5.127 1.00 96.12 145 GLY A CA 1
ATOM 1051 C C . GLY A 1 145 ? -17.032 2.511 5.276 1.00 96.12 145 GLY A C 1
ATOM 1052 O O . GLY A 1 145 ? -17.307 1.367 4.917 1.00 96.12 145 GLY A O 1
ATOM 1053 N N . ASP A 1 146 ? -15.947 2.775 6.003 1.00 96.25 146 ASP A N 1
ATOM 1054 C CA . ASP A 1 146 ? -14.938 1.774 6.372 1.00 96.25 146 ASP A CA 1
ATOM 1055 C C . ASP A 1 146 ? -15.467 0.643 7.242 1.00 96.25 146 ASP A C 1
ATOM 1057 O O . ASP A 1 146 ? -15.147 -0.521 7.008 1.00 96.25 146 ASP A O 1
ATOM 1061 N N . VAL A 1 147 ? -16.308 0.957 8.233 1.00 96.75 147 VAL A N 1
ATOM 1062 C CA . VAL A 1 147 ? -16.962 -0.058 9.076 1.00 96.75 147 VAL A CA 1
ATOM 1063 C C . VAL A 1 147 ? -17.792 -1.000 8.210 1.00 96.75 147 VAL A C 1
ATOM 1065 O O . VAL A 1 147 ? -17.718 -2.222 8.361 1.00 96.75 147 VAL A O 1
ATOM 1068 N N . LEU A 1 148 ? -18.567 -0.440 7.280 1.00 95.31 148 LEU A N 1
ATOM 1069 C CA . LEU A 1 148 ? -19.378 -1.222 6.353 1.00 95.31 148 LEU A CA 1
ATOM 1070 C C . LEU A 1 148 ? -18.504 -2.029 5.394 1.00 95.31 148 LEU A C 1
ATOM 1072 O O . LEU A 1 148 ? -18.789 -3.203 5.161 1.00 95.31 148 LEU A O 1
ATOM 1076 N N . ARG A 1 149 ? -17.420 -1.443 4.882 1.00 94.88 149 ARG A N 1
ATOM 1077 C CA . ARG A 1 149 ? -16.465 -2.124 4.008 1.00 94.88 149 ARG A CA 1
ATOM 1078 C C . ARG A 1 149 ? -15.800 -3.303 4.708 1.00 94.88 149 ARG A C 1
ATOM 1080 O O . ARG A 1 149 ? -15.623 -4.366 4.108 1.00 94.88 149 ARG A O 1
ATOM 1087 N N . LEU A 1 150 ? -15.457 -3.142 5.981 1.00 94.00 150 LEU A N 1
ATOM 1088 C CA . LEU A 1 150 ? -14.854 -4.200 6.774 1.00 94.00 150 LEU A CA 1
ATOM 1089 C C . LEU A 1 150 ? -15.844 -5.344 7.021 1.00 94.00 150 LEU A C 1
ATOM 1091 O O . LEU A 1 150 ? -15.47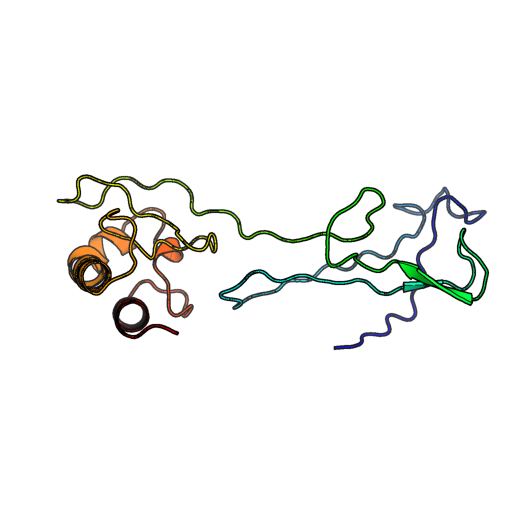6 -6.503 6.837 1.00 94.00 150 LEU A O 1
ATOM 1095 N N . LEU A 1 151 ? -17.094 -5.003 7.354 1.00 93.69 151 LEU A N 1
ATOM 1096 C CA . LEU A 1 151 ? -18.163 -5.951 7.669 1.00 93.69 151 LEU A CA 1
ATOM 1097 C C . LEU A 1 151 ? -18.679 -6.723 6.445 1.00 93.69 151 LEU A C 1
ATOM 1099 O O . LEU A 1 151 ? -18.978 -7.910 6.552 1.00 93.69 151 LEU A O 1
ATOM 1103 N N . LEU A 1 152 ? -18.836 -6.045 5.307 1.00 91.06 152 LEU A N 1
ATOM 1104 C CA . LEU A 1 152 ? -19.489 -6.596 4.113 1.00 91.06 152 LEU A CA 1
ATOM 1105 C C . LEU A 1 152 ? -18.503 -7.145 3.077 1.00 91.06 152 LEU A C 1
ATOM 1107 O O . LEU A 1 152 ? -18.904 -7.929 2.220 1.00 91.06 152 LEU A O 1
ATOM 1111 N N . GLY A 1 153 ? -17.223 -6.782 3.172 1.00 81.06 153 GLY A N 1
ATOM 1112 C CA . GLY A 1 153 ? -16.207 -7.207 2.214 1.00 81.06 153 GLY A CA 1
ATOM 1113 C C . GLY A 1 153 ? -16.206 -6.391 0.910 1.00 81.06 153 GLY A C 1
ATOM 1114 O O . GLY A 1 153 ? -16.895 -5.368 0.824 1.00 81.06 153 GLY A O 1
ATOM 1115 N N . PRO A 1 154 ? -15.355 -6.791 -0.062 1.00 64.88 154 PRO A N 1
ATOM 1116 C CA . PRO A 1 154 ? -15.193 -6.141 -1.356 1.00 64.88 154 PRO A CA 1
ATOM 1117 C C . PRO A 1 154 ? -16.443 -6.106 -2.240 1.00 64.88 154 PRO A C 1
ATOM 1119 O O . PRO A 1 154 ? -17.222 -7.079 -2.226 1.00 64.88 154 PRO A O 1
#

Sequence (154 aa):
MFVDLNAGVLGKNASGVGSLRDRGAVRVEYALEGSASQVAFNAYAFCNISNNGETMIAWTNRLQGGSGYSGYVVNATPAASVAPLSGQASAPRDLDGNGRYEDLDGNGRRDAGDAVLLFLRLDAIRASGRPAGFDFDGDGETGLGDVLRLLLGP

Mean predicted aligned error: 12.7 Å

pLDDT: mean 78.21, std 14.68, range [48.84, 96.75]

Foldseek 3Di:
DDDDPVAAAQAPPDPPQPPPDNSRGDDDDDDDDDDPAWDWDWDFDFACDDPVDGGDRDATADPDDDPDHDTDTDQAQAADWDDQDVPAPDTFGDQRRNRAGQRNNHPNDQELVSLVSLVVCVVVCQVDPCVVSQPQVPPPHNDPVSSCCSHVDD